Protein AF-A0A1I1L516-F1 (afdb_monomer)

Foldseek 3Di:
DQPVVLVVLVVLLVVLVVQLVVLVVQLVVLVVQLVVLVVVLVVLVVVLVVLVVVVVPPPDDDPVSVVVNVVVVVVSVVVNVVSVVSNVVSVVSNVVSVVSNVVSVVSNVVSVVVSVVSVVVVVVVVVD

Nearest PDB structures (foldseek):
  2ysu-assembly1_B  TM=8.138E-01  e=2.606E-02  Escherichia coli
  1ujw-assembly1_B  TM=8.265E-01  e=7.674E-02  Escherichia coli
  7nsu-assembly1_D  TM=7.667E-01  e=6.037E-02  Escherichia coli
  2b5u-assembly2_C  TM=4.016E-01  e=9.188E-02  Escherichia coli
  7a0g-assembly1_JJJ  TM=4.988E-01  e=2.209E+00  Serratia marcescens

Secondary structure (DSSP, 8-state):
--HHHHHHHHHHHHHHHHHHHHHHHHHHHHHHHHHHHHHHHHHHHHHHHHHHHHHHT-SS--HHHHHHHHHHHHHHHHHHHHHHHHHHHHHHHHHHHHHHHHHHHHHHHHHHHHHHHHHHHHHHHHH-

pLDDT: mean 92.46, std 7.63, range [53.97, 98.31]

Structure (mmCIF, N/CA/C/O backbone):
data_AF-A0A1I1L516-F1
#
_entry.id   AF-A0A1I1L516-F1
#
loop_
_atom_site.group_PDB
_atom_site.id
_atom_site.type_symbol
_atom_site.label_atom_id
_atom_site.label_alt_id
_atom_site.label_comp_id
_atom_site.label_asym_id
_atom_site.label_entity_id
_atom_site.label_seq_id
_atom_site.pdbx_PDB_ins_code
_atom_site.Cartn_x
_atom_site.Cartn_y
_atom_site.Cartn_z
_atom_site.occupancy
_atom_site.B_iso_or_equiv
_atom_site.auth_seq_id
_atom_site.auth_comp_id
_atom_site.auth_asym_id
_atom_site.auth_atom_id
_atom_site.pdbx_PDB_model_num
ATOM 1 N N . MET A 1 1 ? -30.889 -2.783 35.006 1.00 53.97 1 MET A N 1
ATOM 2 C CA . MET A 1 1 ? -30.033 -1.998 34.071 1.00 53.97 1 MET A CA 1
ATOM 3 C C . MET A 1 1 ? -28.869 -2.802 33.441 1.00 53.97 1 MET A C 1
ATOM 5 O O . MET A 1 1 ? -27.937 -2.212 32.909 1.00 53.97 1 MET A O 1
ATOM 9 N N . THR A 1 2 ? -28.874 -4.139 33.449 1.00 64.81 2 THR A N 1
ATOM 10 C CA . THR A 1 2 ? -27.674 -4.968 33.167 1.00 64.81 2 THR A CA 1
ATOM 11 C C . THR A 1 2 ? -27.616 -5.595 31.767 1.00 64.81 2 THR A C 1
ATOM 13 O O . THR A 1 2 ? -26.522 -5.912 31.285 1.00 64.81 2 THR A O 1
ATOM 16 N N . GLU A 1 3 ? -28.762 -5.751 31.104 1.00 73.38 3 GLU A N 1
ATOM 17 C CA . GLU A 1 3 ? -28.872 -6.448 29.817 1.00 73.38 3 GLU A CA 1
ATOM 18 C C . GLU A 1 3 ? -28.635 -5.522 28.619 1.00 73.38 3 GLU A C 1
ATOM 20 O O . GLU A 1 3 ? -27.751 -5.804 27.809 1.00 73.38 3 GLU A O 1
ATOM 25 N N . ASN A 1 4 ? -29.280 -4.347 28.598 1.00 84.62 4 ASN A N 1
ATOM 26 C CA . ASN A 1 4 ? -29.050 -3.316 27.573 1.00 84.62 4 ASN A CA 1
ATOM 27 C C . ASN A 1 4 ? -27.567 -2.949 27.460 1.00 84.62 4 ASN A C 1
ATOM 29 O O . ASN A 1 4 ? -26.998 -2.982 26.379 1.00 84.62 4 ASN A O 1
ATOM 33 N N . ARG A 1 5 ? -26.886 -2.755 28.595 1.00 86.19 5 ARG A N 1
ATOM 34 C CA . ARG A 1 5 ? -25.458 -2.415 28.607 1.00 86.19 5 ARG A CA 1
ATOM 35 C C . ARG A 1 5 ? -24.566 -3.508 28.007 1.00 86.19 5 ARG A C 1
ATOM 37 O O . ARG A 1 5 ? -23.554 -3.203 27.387 1.00 86.19 5 ARG A O 1
ATOM 44 N N . LYS A 1 6 ? -24.913 -4.788 28.201 1.00 86.00 6 LYS A N 1
ATOM 45 C CA . LYS A 1 6 ? -24.176 -5.907 27.586 1.00 86.00 6 LYS A CA 1
ATOM 46 C C . LYS A 1 6 ? -24.360 -5.880 26.069 1.00 86.00 6 LYS A C 1
ATOM 48 O O . LYS A 1 6 ? -23.378 -5.989 25.342 1.00 86.00 6 LYS A O 1
ATOM 53 N N . GLN A 1 7 ? 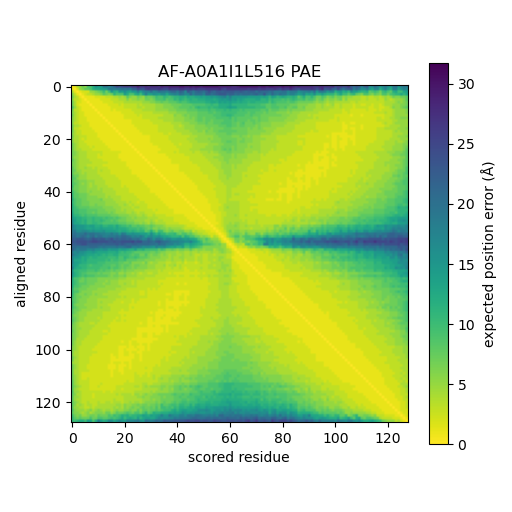-25.601 -5.706 25.615 1.00 89.62 7 GLN A N 1
ATOM 54 C CA . GLN A 1 7 ? -25.926 -5.600 24.194 1.00 89.62 7 GLN A CA 1
ATOM 55 C C . GLN A 1 7 ? -25.236 -4.393 23.545 1.00 89.62 7 GLN A C 1
ATOM 57 O O . GLN A 1 7 ? -24.703 -4.522 22.446 1.00 89.62 7 GLN A O 1
ATOM 62 N N . ASP A 1 8 ? -25.160 -3.256 24.238 1.00 92.50 8 ASP A N 1
ATOM 63 C CA . ASP A 1 8 ? -24.474 -2.056 23.752 1.00 92.50 8 ASP A CA 1
ATOM 64 C C . ASP A 1 8 ? -22.971 -2.291 23.542 1.00 92.50 8 ASP A C 1
ATOM 66 O O . ASP A 1 8 ? -22.421 -1.874 22.522 1.00 92.50 8 ASP A O 1
ATOM 70 N N . PHE A 1 9 ? -22.300 -3.011 24.449 1.00 91.31 9 PHE A N 1
ATOM 71 C CA . PHE A 1 9 ? -20.887 -3.365 24.268 1.00 91.31 9 PHE A CA 1
ATOM 72 C C . PHE A 1 9 ? -20.660 -4.353 23.121 1.00 91.31 9 PHE A C 1
ATOM 74 O O . PHE A 1 9 ? -19.699 -4.185 22.371 1.00 91.31 9 PHE A O 1
ATOM 81 N N . GLU A 1 10 ? -21.533 -5.349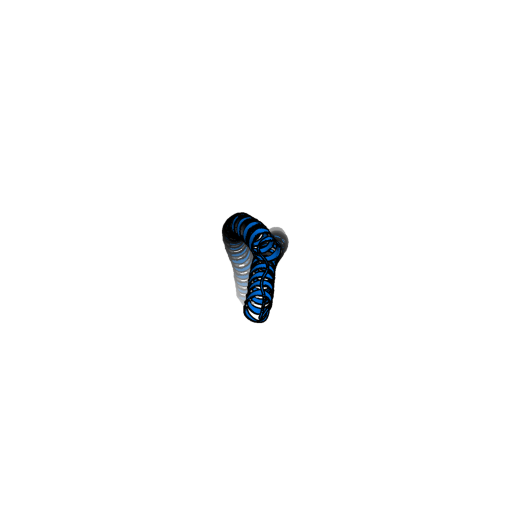 22.946 1.00 91.50 10 GLU A N 1
ATOM 82 C CA . GLU A 1 10 ? -21.447 -6.263 21.796 1.00 91.50 10 GLU A CA 1
ATOM 83 C C . GLU A 1 10 ? -21.660 -5.513 20.473 1.00 91.50 10 GLU A C 1
ATOM 85 O O . GLU A 1 10 ? -20.901 -5.704 19.523 1.00 91.50 10 GLU A O 1
ATOM 90 N N . ARG A 1 11 ? -22.627 -4.586 20.423 1.00 93.75 11 ARG A N 1
ATOM 91 C CA . ARG A 1 11 ? -22.851 -3.713 19.258 1.00 93.75 11 ARG A CA 1
ATOM 92 C C . ARG A 1 11 ? -21.638 -2.827 18.978 1.00 93.75 11 ARG A C 1
ATOM 94 O O . ARG A 1 11 ? -21.190 -2.752 17.836 1.00 93.75 11 ARG A O 1
ATOM 101 N N . LEU A 1 12 ? -21.071 -2.194 20.006 1.00 94.62 12 LEU A N 1
ATOM 102 C CA . LEU A 1 12 ? -19.876 -1.357 19.873 1.00 94.62 12 LEU A CA 1
ATOM 103 C C . LEU A 1 12 ? -18.675 -2.164 19.360 1.00 94.62 12 LEU A C 1
ATOM 105 O O . LEU A 1 12 ? -17.946 -1.707 18.474 1.00 94.62 12 LEU A O 1
ATOM 109 N N . LYS A 1 13 ? -18.481 -3.380 19.877 1.00 93.25 13 LYS A N 1
ATOM 110 C CA . LYS A 1 13 ? -17.454 -4.301 19.389 1.00 93.25 13 LYS A CA 1
ATOM 111 C C . LYS A 1 13 ? -17.688 -4.641 17.917 1.00 93.25 13 LYS A C 1
ATOM 113 O O . LYS A 1 13 ? -16.785 -4.434 17.115 1.00 93.25 13 LYS A O 1
ATOM 118 N N . ALA A 1 14 ? -18.892 -5.069 17.543 1.00 95.25 14 ALA A N 1
ATOM 119 C CA . ALA A 1 14 ? -19.210 -5.423 16.160 1.00 95.25 14 ALA A CA 1
ATOM 120 C C . ALA A 1 14 ? -18.935 -4.259 15.190 1.00 95.25 14 ALA A C 1
ATOM 122 O O . ALA A 1 14 ? -18.235 -4.432 14.192 1.00 95.25 14 ALA A O 1
ATOM 123 N N . VAL A 1 15 ? -19.395 -3.047 15.517 1.00 97.12 15 VAL A N 1
ATOM 124 C CA . VAL A 1 15 ? -19.170 -1.851 14.685 1.00 97.12 15 VAL A CA 1
ATOM 125 C C . VAL A 1 15 ? -17.679 -1.526 14.556 1.00 97.12 15 VAL A C 1
ATOM 127 O O . VAL A 1 15 ? -17.205 -1.211 13.463 1.00 97.12 15 VAL A O 1
ATOM 130 N N . THR A 1 16 ? -16.912 -1.612 15.647 1.00 96.75 16 THR A N 1
ATOM 131 C CA . THR A 1 16 ? -15.469 -1.321 15.607 1.00 96.75 16 THR A CA 1
ATOM 132 C C . THR A 1 16 ? -14.659 -2.399 14.884 1.00 96.75 16 THR A C 1
ATOM 134 O O . THR A 1 16 ? -13.668 -2.069 14.232 1.00 96.75 16 THR A O 1
ATOM 137 N N . GLU A 1 17 ? -15.086 -3.663 14.920 1.00 96.56 17 GLU A N 1
ATOM 138 C CA . GLU A 1 17 ? -14.475 -4.746 14.143 1.00 96.56 17 GLU 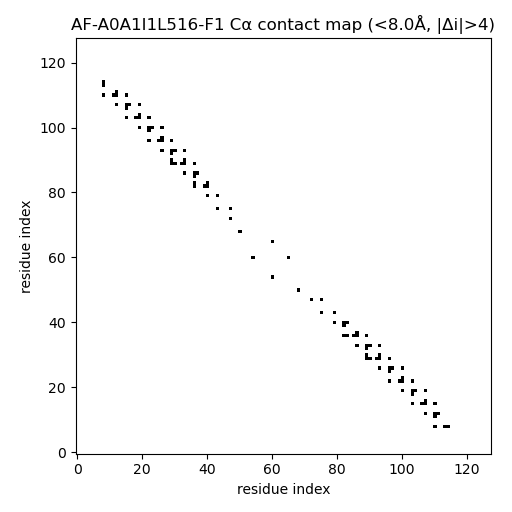A CA 1
ATOM 139 C C . GLU A 1 17 ? -14.739 -4.603 12.646 1.00 96.56 17 GLU A C 1
ATOM 141 O O . GLU A 1 17 ? -13.797 -4.706 11.858 1.00 96.56 17 GLU A O 1
ATOM 146 N N . VAL A 1 18 ? -15.973 -4.275 12.254 1.00 97.44 18 VAL A N 1
ATOM 147 C CA . VAL A 1 18 ? -16.317 -3.981 10.854 1.00 97.44 18 VAL A CA 1
ATOM 148 C C . VAL A 1 18 ? -15.525 -2.775 10.346 1.00 97.44 18 VAL A C 1
ATOM 150 O O . VAL A 1 18 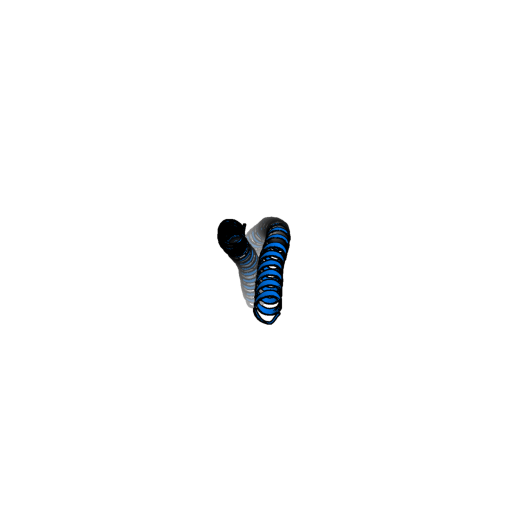? -14.920 -2.837 9.275 1.00 97.44 18 VAL A O 1
ATOM 153 N N . ALA A 1 19 ? -15.450 -1.696 11.132 1.00 96.81 19 ALA A N 1
ATOM 154 C CA . ALA A 1 19 ? -14.670 -0.514 10.769 1.00 96.81 19 ALA A CA 1
ATOM 155 C C . ALA A 1 19 ? -13.174 -0.833 10.602 1.00 96.81 19 ALA A C 1
ATOM 157 O O . ALA A 1 19 ? -12.534 -0.351 9.665 1.00 96.81 19 ALA A O 1
ATOM 158 N N . TRP A 1 20 ? -12.610 -1.664 11.484 1.00 97.44 20 TRP A N 1
ATOM 159 C CA . TRP A 1 20 ? -11.226 -2.123 11.372 1.00 97.44 20 TRP A CA 1
ATOM 160 C C . TRP A 1 20 ? -10.999 -2.997 10.134 1.00 97.44 20 TRP A C 1
ATOM 162 O O . TRP A 1 20 ? -9.999 -2.813 9.436 1.00 97.44 20 TRP A O 1
ATOM 172 N N . ALA A 1 21 ? -11.919 -3.914 9.828 1.00 97.50 21 ALA A N 1
ATOM 173 C CA . ALA A 1 21 ? -11.840 -4.762 8.643 1.00 97.50 21 ALA A CA 1
ATOM 174 C C . ALA A 1 21 ? -11.867 -3.928 7.352 1.00 97.50 21 ALA A C 1
ATOM 176 O O . ALA A 1 21 ? -10.997 -4.096 6.495 1.00 97.50 21 ALA A O 1
ATOM 177 N N . ALA A 1 22 ? -12.791 -2.967 7.257 1.00 97.12 22 ALA A N 1
ATOM 178 C CA . ALA A 1 22 ? -12.886 -2.053 6.122 1.00 97.12 22 ALA A CA 1
ATOM 179 C C . ALA A 1 22 ? -11.606 -1.215 5.950 1.00 97.12 22 ALA A C 1
ATOM 181 O O . ALA A 1 22 ? -11.045 -1.149 4.854 1.00 97.12 22 ALA A O 1
ATOM 182 N N . ALA A 1 23 ? -11.084 -0.636 7.038 1.00 96.50 23 ALA A N 1
ATOM 183 C CA . ALA A 1 23 ? -9.838 0.131 6.995 1.00 96.50 23 ALA A CA 1
ATOM 184 C C . ALA A 1 23 ? -8.626 -0.743 6.620 1.00 96.50 23 ALA A C 1
ATOM 186 O O . ALA A 1 23 ? -7.755 -0.320 5.861 1.00 96.50 23 ALA A O 1
ATOM 187 N N . SER A 1 24 ? -8.587 -1.991 7.093 1.00 96.88 24 SER A N 1
ATOM 188 C CA . SER A 1 24 ? -7.540 -2.957 6.739 1.00 96.88 24 SER A CA 1
ATOM 189 C C . SER A 1 24 ? -7.580 -3.328 5.257 1.00 96.88 24 SER A C 1
ATOM 191 O O . SER A 1 24 ? -6.531 -3.470 4.627 1.00 96.88 24 SER A O 1
ATOM 193 N N . GLN A 1 25 ? -8.772 -3.473 4.675 1.00 97.75 25 GLN A N 1
ATOM 194 C CA . GLN A 1 25 ? -8.929 -3.729 3.244 1.00 97.75 25 GLN A CA 1
ATOM 195 C C . GLN A 1 25 ? -8.453 -2.534 2.406 1.00 97.75 25 GLN A C 1
ATOM 197 O O . GLN A 1 25 ? -7.703 -2.730 1.447 1.00 97.75 25 GLN A O 1
ATOM 202 N N . GLY A 1 26 ? -8.825 -1.308 2.795 1.00 95.69 26 GLY A N 1
ATOM 203 C CA . GLY A 1 26 ? -8.337 -0.075 2.166 1.00 95.69 26 GLY A CA 1
ATOM 204 C C . GLY A 1 26 ? -6.810 0.015 2.186 1.00 95.69 26 GLY A C 1
ATOM 205 O O . GLY A 1 26 ? -6.181 0.206 1.143 1.00 95.69 26 GLY A O 1
ATOM 206 N N . LEU A 1 27 ? -6.210 -0.253 3.349 1.00 97.19 27 LEU A N 1
ATOM 207 C CA . LEU A 1 27 ? -4.761 -0.291 3.531 1.00 97.19 27 LEU A CA 1
ATOM 208 C C . LEU A 1 27 ? -4.078 -1.320 2.617 1.00 97.19 27 LEU A C 1
ATOM 210 O O . LEU A 1 27 ? -3.104 -0.990 1.941 1.00 97.19 27 LEU A O 1
ATOM 214 N N . ARG A 1 28 ? -4.594 -2.556 2.552 1.00 98.00 28 ARG A N 1
ATOM 215 C CA . ARG A 1 28 ? -4.041 -3.608 1.676 1.00 98.00 28 ARG A CA 1
ATOM 216 C C . ARG A 1 28 ? -4.099 -3.211 0.206 1.00 98.00 28 ARG A C 1
ATOM 218 O O . ARG A 1 28 ? -3.122 -3.420 -0.510 1.00 98.00 28 ARG A O 1
ATOM 225 N N . ARG A 1 29 ? -5.215 -2.622 -0.235 1.00 97.81 29 ARG A N 1
ATOM 226 C CA . ARG A 1 29 ? -5.385 -2.159 -1.617 1.00 97.81 29 ARG A CA 1
ATOM 227 C C . ARG A 1 29 ? -4.354 -1.088 -1.970 1.00 97.81 29 ARG A C 1
ATOM 229 O O . ARG A 1 29 ? -3.689 -1.219 -2.992 1.00 97.81 29 ARG A O 1
ATOM 236 N N . GLN A 1 30 ? -4.179 -0.071 -1.126 1.00 97.31 30 GLN A N 1
ATOM 237 C CA . GLN A 1 30 ? -3.189 0.980 -1.391 1.00 97.31 30 GLN A CA 1
ATOM 238 C C . GLN A 1 30 ? -1.752 0.454 -1.340 1.00 97.31 30 GLN A C 1
ATOM 240 O O . GLN A 1 30 ? -0.931 0.827 -2.171 1.00 97.31 30 GLN A O 1
ATOM 245 N N . ALA A 1 31 ? -1.455 -0.479 -0.432 1.00 97.94 31 ALA A N 1
ATOM 246 C CA . ALA A 1 31 ? -0.141 -1.114 -0.371 1.00 97.94 31 ALA A CA 1
ATOM 247 C C . ALA A 1 31 ? 0.161 -1.964 -1.618 1.00 97.94 31 ALA A C 1
ATOM 249 O O . ALA A 1 31 ? 1.320 -2.095 -2.002 1.00 97.94 31 ALA A O 1
ATOM 250 N N . ALA A 1 32 ? -0.857 -2.563 -2.242 1.00 97.94 32 ALA A N 1
ATOM 251 C CA . ALA A 1 32 ? -0.701 -3.276 -3.507 1.00 97.94 32 ALA A CA 1
ATOM 252 C C . ALA A 1 32 ? -0.442 -2.311 -4.676 1.00 97.94 32 ALA A C 1
ATOM 254 O O . ALA A 1 32 ? 0.404 -2.598 -5.517 1.00 97.94 32 ALA A O 1
ATOM 255 N N . LEU A 1 33 ? -1.119 -1.157 -4.705 1.00 96.25 33 LEU A N 1
ATOM 256 C CA . LEU A 1 33 ? -0.896 -0.123 -5.723 1.00 96.25 33 LEU A CA 1
ATOM 257 C C . LEU A 1 33 ? 0.513 0.479 -5.637 1.00 96.25 33 LEU A C 1
ATOM 259 O O . LEU A 1 33 ? 1.169 0.631 -6.664 1.00 96.25 33 LEU A O 1
ATOM 263 N N . GLU A 1 34 ? 0.998 0.767 -4.426 1.00 98.19 34 GLU A N 1
ATOM 264 C CA . GLU A 1 34 ? 2.370 1.249 -4.204 1.00 98.19 34 GLU A CA 1
ATOM 265 C C . GLU A 1 34 ? 3.404 0.233 -4.707 1.00 98.19 34 GLU A C 1
ATOM 267 O O . GLU A 1 34 ? 4.281 0.585 -5.500 1.00 98.19 34 GLU A O 1
ATOM 272 N N . ARG A 1 35 ? 3.228 -1.048 -4.356 1.00 98.19 35 ARG A N 1
ATOM 273 C CA . ARG A 1 35 ? 4.085 -2.138 -4.840 1.00 98.19 35 ARG A CA 1
ATOM 274 C C . ARG A 1 35 ? 4.054 -2.285 -6.357 1.00 98.19 35 ARG A C 1
ATOM 276 O O . ARG A 1 35 ? 5.104 -2.473 -6.959 1.00 98.19 35 ARG A O 1
ATOM 283 N N . ALA A 1 36 ? 2.880 -2.178 -6.977 1.00 97.44 36 ALA A N 1
ATOM 284 C CA . ALA A 1 36 ? 2.744 -2.274 -8.427 1.00 97.44 36 ALA A CA 1
ATOM 285 C C . ALA A 1 36 ? 3.463 -1.125 -9.155 1.00 97.44 36 ALA A C 1
ATOM 287 O O . ALA A 1 36 ? 4.143 -1.367 -10.149 1.00 97.44 36 ALA A O 1
ATOM 288 N N . ALA A 1 37 ? 3.356 0.112 -8.659 1.00 96.31 37 ALA A N 1
ATOM 289 C CA . ALA A 1 37 ? 4.081 1.252 -9.225 1.00 96.31 37 ALA A CA 1
ATOM 290 C C . ALA A 1 37 ? 5.604 1.102 -9.055 1.00 96.31 37 ALA A C 1
ATOM 292 O O . ALA A 1 37 ? 6.361 1.349 -9.993 1.00 96.31 37 ALA A O 1
ATOM 293 N N . SER A 1 38 ? 6.046 0.634 -7.884 1.00 97.88 38 SER A N 1
ATOM 294 C CA . SER A 1 38 ? 7.458 0.345 -7.611 1.00 97.88 38 SER A CA 1
ATOM 295 C C . SER A 1 38 ? 8.016 -0.745 -8.536 1.00 97.88 38 SER A C 1
ATOM 297 O O . SER A 1 38 ? 9.086 -0.571 -9.115 1.00 97.88 38 SER A O 1
ATOM 299 N N . ALA A 1 39 ? 7.263 -1.828 -8.756 1.00 98.31 39 ALA A N 1
ATOM 300 C CA . ALA A 1 39 ? 7.648 -2.901 -9.672 1.00 98.31 39 ALA A CA 1
ATOM 301 C C . ALA A 1 39 ? 7.816 -2.393 -11.113 1.00 98.31 39 ALA A C 1
ATOM 303 O O . ALA A 1 39 ? 8.849 -2.635 -11.726 1.00 98.31 39 ALA A O 1
ATOM 304 N N . LYS A 1 40 ? 6.875 -1.582 -11.618 1.00 97.81 40 LYS A N 1
ATOM 305 C CA . LYS A 1 40 ? 6.993 -0.973 -12.956 1.00 97.81 40 LYS A CA 1
ATOM 306 C C . LYS A 1 40 ? 8.253 -0.117 -13.112 1.00 97.81 40 LYS A C 1
ATOM 308 O O . LYS A 1 40 ? 8.887 -0.151 -14.162 1.00 97.81 40 LYS A O 1
ATOM 313 N N . LEU A 1 41 ? 8.630 0.645 -12.080 1.00 97.81 41 LEU A N 1
ATOM 314 C CA . LEU A 1 41 ? 9.877 1.420 -12.089 1.00 97.81 41 LEU A CA 1
ATOM 315 C C . LEU A 1 41 ? 11.113 0.515 -12.139 1.00 97.81 41 LEU A C 1
ATOM 317 O O . LEU A 1 41 ? 12.069 0.827 -12.848 1.00 97.81 41 LEU A O 1
ATOM 321 N N . GLN A 1 42 ? 11.098 -0.600 -11.406 1.00 97.88 42 GLN A N 1
ATOM 322 C CA . GLN A 1 42 ? 12.180 -1.585 -11.439 1.00 97.88 42 GLN A CA 1
ATOM 323 C C . GLN A 1 42 ? 12.287 -2.250 -12.814 1.00 97.88 42 GLN A C 1
ATOM 325 O O . GLN A 1 42 ? 13.390 -2.340 -13.351 1.00 97.88 42 GLN A O 1
ATOM 330 N N . ASP A 1 43 ? 11.163 -2.643 -13.411 1.00 97.81 43 ASP A N 1
ATOM 331 C CA . ASP A 1 43 ? 11.118 -3.235 -14.750 1.00 97.81 43 ASP A CA 1
ATOM 332 C C . ASP A 1 43 ? 11.649 -2.257 -15.805 1.00 97.81 43 ASP A C 1
ATOM 334 O O . ASP A 1 43 ? 12.479 -2.628 -16.636 1.00 97.81 43 ASP A O 1
ATOM 338 N N . LEU A 1 44 ? 11.252 -0.981 -15.729 1.00 97.06 44 LEU A N 1
ATOM 339 C CA . LEU A 1 44 ? 11.757 0.072 -16.611 1.00 97.06 44 LEU A CA 1
ATOM 340 C C . LEU A 1 44 ? 13.271 0.278 -16.447 1.00 97.06 44 LEU A C 1
ATOM 342 O O . LEU A 1 44 ? 13.992 0.409 -17.438 1.00 97.06 44 LEU A O 1
ATOM 346 N N . ALA A 1 45 ? 13.777 0.267 -15.210 1.00 96.00 45 ALA A N 1
ATOM 347 C CA . ALA A 1 45 ? 15.208 0.373 -14.936 1.00 96.00 45 ALA A CA 1
ATOM 348 C C . ALA A 1 45 ? 15.992 -0.835 -15.481 1.00 96.00 45 ALA A C 1
ATOM 350 O O . ALA A 1 45 ? 17.070 -0.665 -16.055 1.00 96.00 45 ALA A O 1
ATOM 351 N N . GLN A 1 46 ? 15.444 -2.048 -15.356 1.00 96.31 46 GLN A N 1
ATOM 352 C CA . GLN A 1 46 ? 16.039 -3.253 -15.933 1.00 96.31 46 GLN A CA 1
ATOM 353 C C . GLN A 1 46 ? 16.032 -3.218 -17.462 1.00 96.31 46 GLN A C 1
ATOM 355 O O . GLN A 1 46 ? 17.052 -3.533 -18.073 1.00 96.31 46 GLN A O 1
ATOM 360 N N . ALA A 1 47 ? 14.923 -2.808 -18.082 1.00 92.88 47 ALA A N 1
ATOM 361 C CA . ALA A 1 47 ? 14.832 -2.644 -19.529 1.00 92.88 47 ALA A CA 1
ATOM 362 C C . ALA A 1 47 ? 15.875 -1.635 -20.030 1.00 92.88 47 ALA A C 1
ATOM 364 O O . ALA A 1 47 ? 16.601 -1.924 -20.975 1.00 92.88 47 ALA A O 1
ATOM 365 N N . ARG A 1 48 ? 16.036 -0.504 -19.328 1.00 93.12 48 ARG A N 1
ATOM 366 C CA . ARG A 1 48 ? 17.064 0.504 -19.634 1.00 93.12 48 ARG A CA 1
ATOM 367 C C . ARG A 1 48 ? 18.466 -0.054 -19.576 1.00 93.12 48 ARG A C 1
ATOM 369 O O . ARG A 1 48 ? 19.246 0.191 -20.492 1.00 93.12 48 ARG A O 1
ATOM 376 N N . ARG A 1 49 ? 18.775 -0.807 -18.526 1.00 92.56 49 ARG A N 1
ATOM 377 C CA . ARG A 1 49 ? 20.074 -1.454 -18.392 1.00 92.56 49 ARG A CA 1
ATOM 378 C C . ARG A 1 49 ? 20.332 -2.427 -19.545 1.00 92.56 49 ARG A C 1
ATOM 380 O O . ARG A 1 49 ? 21.359 -2.307 -20.192 1.00 92.56 49 ARG A O 1
ATOM 387 N N . ARG A 1 50 ? 19.381 -3.314 -19.859 1.00 89.75 50 ARG A N 1
ATOM 388 C CA . ARG A 1 50 ? 19.521 -4.282 -20.964 1.00 89.75 50 ARG A CA 1
ATOM 389 C C . ARG A 1 50 ? 19.724 -3.597 -22.316 1.00 89.75 50 ARG A C 1
ATOM 391 O O . ARG A 1 50 ? 20.569 -4.034 -23.088 1.00 89.75 50 ARG A O 1
ATOM 398 N N . SER A 1 51 ? 18.982 -2.523 -22.588 1.00 86.69 51 SER A N 1
ATOM 399 C CA . SER A 1 51 ? 19.136 -1.750 -23.824 1.00 86.69 51 SER A CA 1
ATOM 400 C C . SER A 1 51 ? 20.511 -1.083 -23.919 1.00 86.69 51 SER A C 1
ATOM 402 O O . SER A 1 51 ? 21.113 -1.091 -24.987 1.00 86.69 51 SER A O 1
ATOM 404 N N . LEU A 1 52 ? 21.030 -0.533 -22.815 1.00 87.00 52 LEU A N 1
ATOM 405 C CA . LEU A 1 52 ? 22.378 0.050 -22.775 1.00 87.00 52 LEU A CA 1
ATOM 406 C C . LEU A 1 52 ? 23.467 -1.003 -22.946 1.00 87.00 52 LEU A C 1
ATOM 408 O O . LEU A 1 52 ? 24.363 -0.810 -23.760 1.00 87.00 52 LEU A O 1
ATOM 412 N N . ASP A 1 53 ? 23.366 -2.116 -22.222 1.00 88.12 53 ASP A N 1
ATOM 413 C CA . ASP A 1 53 ? 24.328 -3.215 -22.304 1.00 88.12 53 ASP A CA 1
ATOM 414 C C . ASP A 1 53 ? 24.383 -3.773 -23.742 1.00 8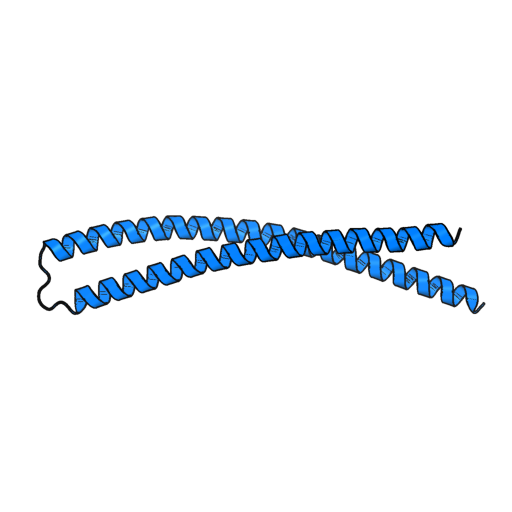8.12 53 ASP A C 1
ATOM 416 O O . ASP A 1 53 ? 25.463 -4.034 -24.267 1.00 88.12 53 ASP A O 1
ATOM 420 N N . GLY A 1 54 ? 23.230 -3.870 -24.418 1.00 84.25 54 GLY A N 1
ATOM 421 C CA . GLY A 1 54 ? 23.148 -4.275 -25.824 1.00 84.25 54 GLY A CA 1
ATOM 422 C C . GLY A 1 54 ? 23.777 -3.278 -26.803 1.00 84.25 54 GLY A C 1
ATOM 423 O O . GLY A 1 54 ? 24.383 -3.699 -27.784 1.00 84.25 54 GLY A O 1
ATOM 424 N N . LEU A 1 55 ? 23.677 -1.971 -26.537 1.00 82.94 55 LEU A N 1
ATOM 425 C CA . LEU A 1 55 ? 24.323 -0.938 -27.357 1.00 82.94 55 LEU A CA 1
ATOM 426 C C . LEU A 1 55 ? 25.841 -0.919 -27.170 1.00 82.94 55 LEU A C 1
ATOM 428 O O . LEU A 1 55 ? 26.565 -0.739 -28.140 1.00 82.94 55 LEU A O 1
ATOM 432 N N . VAL A 1 56 ? 26.322 -1.122 -25.940 1.00 82.31 56 VAL A N 1
ATOM 433 C CA . VAL A 1 56 ? 27.760 -1.179 -25.630 1.00 82.31 56 VAL A CA 1
ATOM 434 C C . VAL A 1 56 ? 28.413 -2.421 -26.240 1.00 82.31 56 VAL A C 1
ATOM 436 O O . VAL A 1 56 ? 29.556 -2.354 -26.678 1.00 82.31 56 VAL A O 1
ATOM 439 N N . ALA A 1 57 ? 27.697 -3.546 -26.293 1.00 82.12 57 ALA A N 1
ATOM 440 C CA . ALA A 1 57 ? 28.188 -4.783 -26.900 1.00 82.12 57 ALA A CA 1
ATOM 441 C C . ALA A 1 57 ? 28.170 -4.772 -28.443 1.00 82.12 57 ALA A C 1
ATOM 443 O O . ALA A 1 57 ? 28.732 -5.675 -29.064 1.00 82.12 57 ALA A O 1
ATOM 444 N N . ALA A 1 58 ? 27.518 -3.788 -29.072 1.00 79.06 58 ALA A N 1
ATOM 445 C CA . ALA A 1 58 ? 27.469 -3.661 -30.523 1.00 79.06 58 ALA A CA 1
ATOM 446 C C . ALA A 1 58 ? 28.745 -2.974 -31.040 1.00 79.06 58 ALA A C 1
ATOM 448 O O . ALA A 1 58 ? 28.851 -1.749 -31.040 1.00 79.06 58 ALA A O 1
ATOM 449 N N . ASP A 1 59 ? 29.691 -3.784 -31.517 1.00 70.19 59 ASP A N 1
ATOM 450 C CA . ASP A 1 59 ? 31.018 -3.367 -32.012 1.00 70.19 59 ASP A CA 1
ATOM 451 C C . ASP A 1 59 ? 30.953 -2.400 -33.221 1.00 70.19 59 ASP A C 1
ATOM 453 O O . ASP A 1 59 ? 31.915 -1.707 -33.545 1.00 70.19 59 ASP A O 1
ATOM 457 N N . GLN A 1 60 ? 29.791 -2.311 -33.884 1.00 70.94 60 GLN A N 1
ATOM 458 C CA . GLN A 1 60 ? 29.474 -1.313 -34.909 1.00 70.94 60 GLN A CA 1
ATOM 459 C C . GLN A 1 60 ? 28.033 -0.826 -34.726 1.00 70.94 60 GLN A C 1
ATOM 461 O O . GLN A 1 60 ? 27.081 -1.467 -35.166 1.00 70.94 60 GLN A O 1
ATOM 466 N N . SER A 1 61 ? 27.862 0.311 -34.056 1.00 74.75 61 SER A N 1
ATOM 467 C CA . SER A 1 61 ? 26.566 0.984 -33.943 1.00 74.75 61 SER A CA 1
ATOM 468 C C . SER A 1 61 ? 26.391 1.954 -35.112 1.00 74.75 61 SER A C 1
ATOM 470 O O . SER A 1 61 ? 27.146 2.916 -35.248 1.00 74.75 61 SER A O 1
ATOM 472 N N . ASP A 1 62 ? 25.394 1.712 -35.967 1.00 82.94 62 ASP A N 1
ATOM 473 C CA . ASP A 1 62 ? 25.049 2.654 -37.031 1.00 82.94 62 ASP A CA 1
ATOM 474 C C . ASP A 1 62 ? 24.273 3.871 -36.480 1.00 82.94 62 ASP A C 1
ATOM 476 O O . ASP A 1 62 ? 23.762 3.888 -35.352 1.00 82.94 62 ASP A O 1
ATOM 480 N N . THR A 1 63 ? 24.175 4.934 -37.282 1.00 84.62 63 THR A N 1
ATOM 481 C CA . THR A 1 63 ? 23.473 6.166 -36.888 1.00 84.62 63 THR A CA 1
ATOM 482 C C . THR A 1 63 ? 21.982 5.931 -36.601 1.00 84.62 63 THR A C 1
ATOM 484 O O . THR A 1 63 ? 21.399 6.631 -35.768 1.00 84.62 63 THR A O 1
ATOM 487 N N . ALA A 1 64 ? 21.358 4.940 -37.245 1.00 85.62 64 ALA A N 1
ATOM 488 C CA . ALA A 1 64 ? 19.949 4.616 -37.044 1.00 85.62 64 ALA A CA 1
ATOM 489 C C . ALA A 1 64 ? 19.708 3.979 -35.665 1.00 85.62 64 ALA A C 1
ATOM 491 O O . ALA A 1 64 ? 18.774 4.376 -34.963 1.00 85.62 64 ALA A O 1
ATOM 492 N N . MET A 1 65 ? 20.584 3.074 -35.223 1.00 84.19 65 MET A N 1
ATOM 493 C CA . MET A 1 65 ? 20.560 2.470 -33.891 1.00 84.19 65 MET A CA 1
ATOM 494 C C . MET A 1 65 ? 20.748 3.521 -32.796 1.00 84.19 65 MET A C 1
ATOM 496 O O . MET A 1 65 ? 20.009 3.516 -31.811 1.00 84.19 65 MET A O 1
ATOM 500 N N . ILE A 1 66 ? 21.679 4.464 -32.981 1.00 84.62 66 ILE A N 1
ATOM 501 C CA . ILE A 1 66 ? 21.913 5.559 -32.024 1.00 84.62 66 ILE A CA 1
ATOM 502 C C . ILE A 1 66 ? 20.679 6.470 -31.916 1.00 84.62 66 ILE A C 1
ATOM 504 O O . ILE A 1 66 ? 20.282 6.865 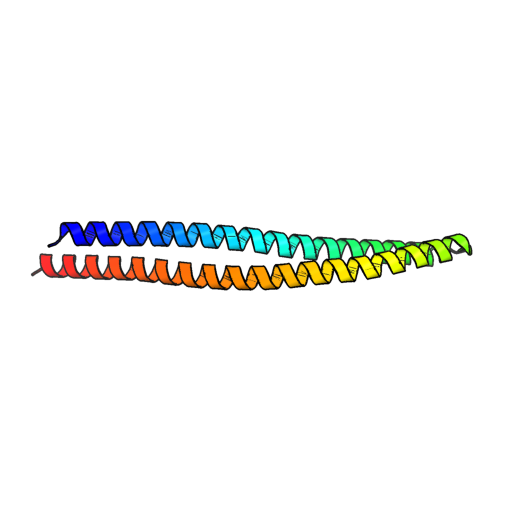-30.813 1.00 84.62 66 ILE A O 1
ATOM 508 N N . SER A 1 67 ? 20.042 6.789 -33.045 1.00 88.44 67 SER A N 1
ATOM 509 C CA . SER A 1 67 ? 18.822 7.603 -33.072 1.00 88.44 67 SER A CA 1
ATOM 510 C C . SER A 1 67 ? 17.648 6.893 -32.383 1.00 88.44 67 SER A C 1
ATOM 512 O O . SER A 1 67 ? 16.991 7.477 -31.516 1.00 88.44 67 SER A O 1
ATOM 514 N N . ALA A 1 68 ? 17.436 5.607 -32.682 1.00 87.62 68 ALA A N 1
ATOM 515 C CA . ALA A 1 68 ? 16.402 4.791 -32.050 1.00 87.62 68 ALA A CA 1
ATOM 516 C C . ALA A 1 68 ? 16.622 4.649 -30.534 1.00 87.62 68 ALA A C 1
ATOM 518 O O . ALA A 1 68 ? 15.684 4.823 -29.752 1.00 87.62 68 ALA A O 1
ATOM 519 N N . ALA A 1 69 ? 17.865 4.408 -30.106 1.00 87.38 69 ALA A N 1
ATOM 520 C CA . ALA A 1 69 ? 18.240 4.344 -28.698 1.00 87.38 69 ALA A CA 1
ATOM 521 C C . ALA A 1 69 ? 17.955 5.663 -27.971 1.00 87.38 69 ALA A C 1
ATOM 523 O O . ALA A 1 69 ? 17.407 5.662 -26.869 1.00 87.38 69 ALA A O 1
ATOM 524 N N . SER A 1 70 ? 18.276 6.791 -28.605 1.00 88.38 70 SER A N 1
ATOM 525 C CA . SER A 1 70 ? 18.019 8.125 -28.059 1.00 88.38 70 SER A CA 1
ATOM 526 C C . SER A 1 70 ? 16.517 8.397 -27.910 1.00 88.38 70 SER A C 1
ATOM 528 O O . SER A 1 70 ? 16.076 8.856 -26.856 1.00 88.38 70 SER A O 1
ATOM 530 N N . GLY A 1 71 ? 15.708 8.044 -28.916 1.00 92.62 71 GLY A N 1
ATOM 531 C CA . GLY A 1 71 ? 14.246 8.133 -28.841 1.00 92.62 71 GLY A CA 1
ATOM 532 C C . GLY A 1 71 ? 13.662 7.272 -27.719 1.00 92.62 71 GLY A C 1
ATOM 533 O O . GLY A 1 71 ? 12.838 7.743 -26.930 1.00 92.62 71 GLY A O 1
ATOM 534 N N . TRP A 1 72 ? 14.143 6.035 -27.596 1.00 92.81 72 TRP A N 1
ATOM 535 C CA . TRP A 1 72 ? 13.751 5.125 -26.524 1.00 92.81 72 TRP A CA 1
ATOM 536 C C . TRP A 1 72 ? 14.145 5.657 -25.135 1.00 92.81 72 TRP A C 1
ATOM 538 O O . TRP A 1 72 ? 13.340 5.591 -24.208 1.00 92.81 72 TRP A O 1
ATOM 548 N N . MET A 1 73 ? 15.332 6.255 -24.986 1.00 92.31 73 MET A N 1
ATOM 549 C CA . MET A 1 73 ? 15.787 6.868 -23.730 1.00 92.31 73 MET A CA 1
ATOM 550 C C . MET A 1 73 ? 14.934 8.061 -23.309 1.00 92.31 73 MET A C 1
ATOM 552 O O . MET A 1 73 ? 14.571 8.170 -22.138 1.00 92.31 73 MET A O 1
ATOM 556 N N . ILE A 1 74 ? 14.576 8.935 -24.254 1.00 94.94 74 ILE A N 1
ATOM 557 C CA . ILE A 1 74 ? 13.681 10.070 -23.992 1.00 94.94 74 ILE A CA 1
ATOM 558 C C . ILE A 1 74 ? 12.311 9.565 -23.532 1.00 94.94 74 ILE A C 1
ATOM 560 O O . ILE A 1 74 ? 11.744 10.089 -22.571 1.00 94.94 74 ILE A O 1
ATOM 564 N N . TRP A 1 75 ? 11.779 8.538 -24.198 1.00 95.88 75 TRP A N 1
ATOM 565 C CA . TRP A 1 75 ? 10.532 7.904 -23.783 1.00 95.88 75 TRP A CA 1
ATOM 566 C C . TRP A 1 75 ? 10.643 7.303 -22.375 1.00 95.88 75 TRP A C 1
ATOM 568 O O . TRP A 1 75 ? 9.787 7.5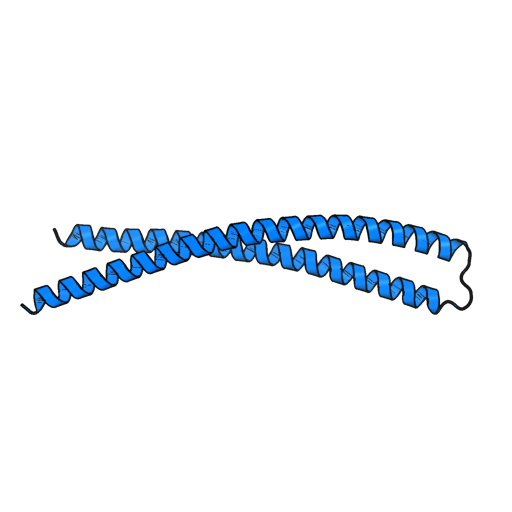73 -21.534 1.00 95.88 75 TRP A O 1
ATOM 578 N N . ALA A 1 76 ? 11.711 6.553 -22.093 1.00 95.75 76 ALA A N 1
ATOM 579 C CA . ALA A 1 76 ? 11.925 5.911 -20.800 1.00 95.75 76 ALA A CA 1
ATOM 580 C C . ALA A 1 76 ? 12.029 6.936 -19.663 1.00 95.75 76 ALA A C 1
ATOM 582 O O . ALA A 1 76 ? 11.523 6.695 -18.571 1.00 95.75 76 ALA A O 1
ATOM 583 N N . GLU A 1 77 ? 12.635 8.097 -19.909 1.00 96.06 77 GLU A N 1
ATOM 584 C CA . GLU A 1 77 ? 12.725 9.165 -18.914 1.00 96.06 77 GLU A CA 1
ATOM 585 C C . GLU A 1 77 ? 11.353 9.778 -18.600 1.00 96.06 77 GLU A C 1
ATOM 587 O O . GLU A 1 77 ? 10.971 9.875 -17.433 1.00 96.06 77 GLU A O 1
ATOM 592 N N . ARG A 1 78 ? 10.555 10.086 -19.629 1.00 97.56 78 ARG A N 1
ATOM 593 C CA . ARG A 1 78 ? 9.173 10.570 -19.452 1.00 97.56 78 ARG A CA 1
ATOM 594 C C . ARG A 1 78 ? 8.306 9.553 -18.715 1.00 97.56 78 ARG A C 1
ATOM 596 O O . ARG A 1 78 ? 7.514 9.907 -17.843 1.00 97.56 78 ARG A O 1
ATOM 603 N N . GLU A 1 79 ? 8.465 8.277 -19.048 1.00 97.69 79 GLU A N 1
ATOM 604 C CA . GLU A 1 79 ? 7.740 7.198 -18.389 1.00 97.69 79 GLU A CA 1
ATOM 605 C C . GLU A 1 79 ? 8.175 7.038 -16.925 1.00 97.69 79 GLU A C 1
ATOM 607 O O . GLU A 1 79 ? 7.333 6.866 -16.042 1.00 97.69 79 GLU A O 1
ATOM 612 N N . ARG A 1 80 ? 9.472 7.186 -16.631 1.00 97.56 80 ARG A N 1
ATOM 613 C CA . ARG A 1 80 ? 10.010 7.202 -15.264 1.00 97.56 80 ARG A CA 1
ATOM 614 C C . ARG A 1 80 ? 9.412 8.343 -14.443 1.00 97.56 80 ARG A C 1
ATOM 616 O O . ARG A 1 80 ? 9.002 8.118 -13.306 1.00 97.56 80 ARG A O 1
ATOM 623 N N . GLU A 1 81 ? 9.339 9.552 -14.994 1.00 98.00 81 GLU A N 1
ATOM 624 C CA . GLU A 1 81 ? 8.701 10.704 -14.341 1.00 98.00 81 GLU A CA 1
ATOM 625 C C . GLU A 1 81 ? 7.223 10.434 -14.039 1.00 98.00 81 GLU A C 1
ATOM 627 O O . GLU A 1 81 ? 6.768 10.623 -12.905 1.00 98.00 81 GLU A O 1
ATOM 632 N N . ARG A 1 82 ? 6.484 9.911 -15.025 1.00 98.00 82 ARG A N 1
ATOM 633 C CA . ARG A 1 82 ? 5.073 9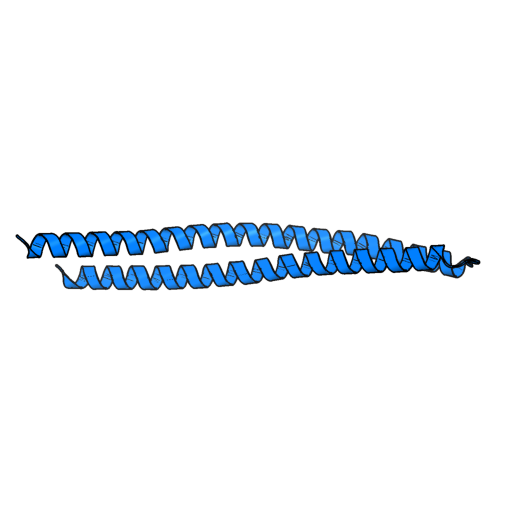.532 -14.883 1.00 98.00 82 ARG A CA 1
ATOM 634 C C . ARG A 1 82 ? 4.876 8.503 -13.766 1.00 98.00 82 ARG A C 1
ATOM 636 O O . ARG A 1 82 ? 4.043 8.709 -12.882 1.00 98.00 82 ARG A O 1
ATOM 643 N N . LEU A 1 83 ? 5.663 7.427 -13.766 1.00 97.25 83 LEU A N 1
ATOM 644 C CA . LEU A 1 83 ? 5.605 6.368 -12.756 1.00 97.25 83 LEU A CA 1
ATOM 645 C C . LEU A 1 83 ? 6.038 6.854 -11.364 1.00 97.25 83 LEU A C 1
ATOM 647 O O . LEU A 1 83 ? 5.449 6.444 -10.366 1.00 97.25 83 LEU A O 1
ATOM 651 N N . ASN A 1 84 ? 7.012 7.762 -11.268 1.00 98.06 84 ASN A N 1
ATOM 652 C CA . ASN A 1 84 ? 7.387 8.388 -9.996 1.00 98.06 84 ASN A CA 1
ATOM 653 C C . ASN A 1 84 ? 6.238 9.217 -9.414 1.00 98.06 84 ASN A C 1
ATOM 655 O O . ASN A 1 84 ? 5.979 9.152 -8.211 1.00 98.06 84 ASN A O 1
ATOM 659 N N . MET A 1 85 ? 5.515 9.960 -10.255 1.00 98.06 85 MET A N 1
ATOM 660 C CA . MET A 1 85 ? 4.322 10.690 -9.826 1.00 98.06 85 MET A CA 1
ATOM 661 C C . MET A 1 85 ? 3.203 9.745 -9.377 1.00 98.06 85 MET A C 1
ATOM 663 O O . MET A 1 85 ? 2.550 10.005 -8.363 1.00 98.06 85 MET A O 1
ATOM 667 N N . GLU A 1 86 ? 2.991 8.629 -10.079 1.00 97.00 86 GLU A N 1
ATOM 668 C CA . GLU A 1 86 ? 2.063 7.579 -9.639 1.00 97.00 86 GLU A CA 1
ATOM 669 C C . GLU A 1 86 ? 2.471 6.991 -8.284 1.00 97.00 86 GLU A C 1
ATOM 671 O O . GLU A 1 86 ? 1.632 6.882 -7.387 1.00 97.00 86 GLU A O 1
ATOM 676 N N . LEU A 1 87 ? 3.755 6.679 -8.099 1.00 98.00 87 LEU A N 1
ATOM 677 C CA . LEU A 1 87 ? 4.290 6.160 -6.844 1.00 98.00 87 LEU A CA 1
ATOM 678 C C . LEU A 1 87 ? 4.119 7.166 -5.699 1.00 98.00 87 LEU A C 1
ATOM 680 O O . LEU A 1 87 ? 3.695 6.789 -4.606 1.00 98.00 87 LEU A O 1
ATOM 684 N N . ALA A 1 88 ? 4.394 8.450 -5.938 1.00 97.94 88 ALA A N 1
ATOM 685 C CA . ALA A 1 88 ? 4.197 9.507 -4.950 1.00 97.94 88 ALA A CA 1
ATOM 686 C C . ALA A 1 88 ? 2.724 9.608 -4.520 1.00 97.94 88 ALA A C 1
ATOM 688 O O . ALA A 1 88 ? 2.426 9.644 -3.323 1.00 97.94 88 ALA A O 1
ATOM 689 N N . ARG A 1 89 ? 1.790 9.568 -5.481 1.00 97.94 89 ARG A N 1
ATOM 690 C CA . ARG A 1 89 ? 0.343 9.545 -5.206 1.00 97.94 89 ARG A CA 1
ATOM 691 C C . ARG A 1 89 ? -0.066 8.296 -4.424 1.00 97.94 89 ARG A C 1
ATOM 693 O O . ARG A 1 89 ? -0.809 8.412 -3.451 1.00 97.94 89 ARG A O 1
ATOM 700 N N . ALA A 1 90 ? 0.443 7.123 -4.801 1.00 97.31 90 ALA A N 1
ATOM 701 C CA . ALA A 1 90 ? 0.167 5.869 -4.106 1.00 97.31 90 ALA A CA 1
ATOM 702 C C . ALA A 1 90 ? 0.685 5.892 -2.658 1.00 97.31 90 ALA A C 1
ATOM 704 O O . ALA A 1 90 ? -0.025 5.473 -1.748 1.00 97.31 90 ALA A O 1
ATOM 705 N N . ARG A 1 91 ? 1.878 6.449 -2.414 1.00 98.06 91 ARG A N 1
ATOM 706 C CA . ARG A 1 91 ? 2.442 6.622 -1.064 1.00 98.06 91 ARG A CA 1
ATOM 707 C C . ARG A 1 91 ? 1.629 7.590 -0.212 1.00 98.06 91 ARG A C 1
ATOM 709 O O . ARG A 1 91 ? 1.358 7.288 0.949 1.00 98.06 91 ARG A O 1
ATOM 716 N N . ALA A 1 92 ? 1.196 8.713 -0.782 1.00 98.31 92 ALA A N 1
ATOM 717 C CA . ALA A 1 92 ? 0.324 9.658 -0.087 1.00 98.31 92 ALA A CA 1
ATOM 718 C C . ALA A 1 92 ? -1.021 9.008 0.292 1.00 98.31 92 ALA A C 1
ATOM 720 O O . ALA A 1 92 ? -1.463 9.107 1.439 1.00 98.31 92 ALA A O 1
ATOM 721 N N . ALA A 1 93 ? -1.638 8.272 -0.637 1.00 97.44 93 ALA A N 1
ATOM 722 C CA . ALA A 1 93 ? -2.869 7.529 -0.377 1.00 97.44 93 ALA A CA 1
ATOM 723 C C . ALA A 1 93 ? -2.670 6.432 0.684 1.00 97.44 93 ALA A C 1
ATOM 725 O O . ALA A 1 93 ? -3.491 6.291 1.592 1.00 97.44 93 ALA A O 1
ATOM 726 N N . LEU A 1 94 ? -1.557 5.694 0.614 1.00 97.94 94 LEU A N 1
ATOM 727 C CA . LEU A 1 94 ? -1.190 4.673 1.591 1.00 97.94 94 LEU A CA 1
ATOM 728 C C . LEU A 1 94 ? -1.036 5.264 2.996 1.00 97.94 94 LEU A C 1
ATOM 730 O O . LEU A 1 94 ? -1.574 4.698 3.946 1.00 97.94 94 LEU A O 1
ATOM 734 N N . ALA A 1 95 ? -0.364 6.408 3.137 1.00 98.00 95 ALA A N 1
ATOM 735 C CA . ALA A 1 95 ? -0.235 7.103 4.417 1.00 98.00 95 ALA A CA 1
ATOM 736 C C . ALA A 1 95 ? -1.608 7.514 4.985 1.00 98.00 95 ALA A C 1
ATOM 738 O O . ALA A 1 95 ? -1.876 7.327 6.176 1.00 98.00 95 ALA A O 1
ATOM 739 N N . GLY A 1 96 ? -2.514 7.995 4.126 1.00 97.69 96 GLY A N 1
ATOM 740 C CA . GLY A 1 96 ? -3.898 8.291 4.501 1.00 97.69 96 GLY A CA 1
ATOM 741 C C . GLY A 1 96 ? -4.652 7.061 5.021 1.00 97.69 96 GLY A C 1
ATOM 742 O O . GLY A 1 96 ? -5.290 7.117 6.075 1.00 97.69 96 GLY A O 1
ATOM 743 N N . GLU A 1 97 ? -4.543 5.924 4.332 1.00 97.69 97 GLU A N 1
ATOM 744 C CA . GLU A 1 97 ? -5.162 4.669 4.775 1.00 97.69 97 GLU A CA 1
ATOM 745 C C . GLU A 1 97 ? -4.509 4.099 6.041 1.00 97.69 97 GLU A C 1
ATOM 747 O O . GLU A 1 97 ? -5.211 3.583 6.909 1.00 97.69 97 GLU A O 1
ATOM 752 N N . GLN A 1 98 ? -3.194 4.255 6.224 1.00 98.12 98 GLN A N 1
ATOM 753 C CA . GLN A 1 98 ? -2.515 3.890 7.472 1.00 98.12 98 GLN A CA 1
ATOM 754 C C . GLN A 1 98 ? -3.061 4.684 8.662 1.00 98.12 98 GLN A C 1
ATOM 756 O O . GLN A 1 98 ? -3.300 4.106 9.723 1.00 98.12 98 GLN A O 1
ATOM 761 N N . ALA A 1 99 ? -3.305 5.987 8.501 1.00 97.94 99 ALA A N 1
ATOM 762 C CA . ALA A 1 99 ? -3.896 6.809 9.554 1.00 97.94 99 ALA A CA 1
ATOM 763 C C . ALA A 1 99 ? -5.326 6.355 9.903 1.00 97.94 99 ALA A C 1
ATOM 765 O O . ALA A 1 99 ? -5.661 6.205 11.083 1.00 97.94 99 ALA A O 1
ATOM 766 N N . LYS A 1 100 ? -6.159 6.065 8.891 1.00 97.25 100 LYS A N 1
ATOM 767 C CA . LYS A 1 100 ? -7.515 5.517 9.087 1.00 97.25 100 LYS A CA 1
ATOM 768 C C . LYS A 1 100 ? -7.481 4.164 9.796 1.00 97.25 100 LYS A C 1
ATOM 770 O O . LYS A 1 100 ? -8.216 3.968 10.763 1.00 97.25 100 LYS A O 1
ATOM 775 N N . ALA A 1 101 ? -6.600 3.268 9.356 1.00 97.19 101 ALA A N 1
ATOM 776 C CA . ALA A 1 101 ? -6.389 1.959 9.957 1.00 97.19 101 ALA A CA 1
ATOM 777 C C . ALA A 1 101 ? -5.967 2.097 11.427 1.00 97.19 101 ALA A C 1
ATOM 779 O O . ALA A 1 101 ? -6.642 1.553 12.296 1.00 97.19 101 ALA A O 1
ATOM 780 N N . ARG A 1 102 ? -4.940 2.901 11.739 1.00 98.00 102 ARG A N 1
ATOM 781 C CA . ARG A 1 102 ? -4.509 3.162 13.127 1.00 98.00 102 ARG A CA 1
ATOM 782 C C . ARG A 1 102 ? -5.668 3.644 13.999 1.00 98.00 102 ARG A C 1
ATOM 784 O O . ARG A 1 102 ? -5.896 3.090 15.069 1.00 98.00 102 ARG A O 1
ATOM 791 N N . LYS A 1 103 ? -6.457 4.610 13.519 1.00 97.75 103 LYS A N 1
ATOM 792 C CA . LYS A 1 103 ? -7.630 5.120 14.246 1.00 97.75 103 LYS A CA 1
ATOM 793 C C . LYS A 1 103 ? -8.689 4.037 14.479 1.00 97.75 103 LYS A C 1
ATOM 795 O O . LYS A 1 103 ? -9.239 3.952 15.576 1.00 97.75 103 LYS A O 1
ATOM 800 N N . ALA A 1 104 ? -8.994 3.223 13.470 1.00 97.38 104 ALA A N 1
ATOM 801 C CA . ALA A 1 104 ? -9.961 2.133 13.590 1.00 97.38 104 ALA A CA 1
ATOM 802 C C . ALA A 1 104 ? -9.471 1.037 14.554 1.00 97.38 104 ALA A C 1
ATOM 804 O O . ALA A 1 104 ? -10.243 0.573 15.391 1.00 97.38 104 ALA A O 1
ATOM 805 N N . PHE A 1 105 ? -8.181 0.698 14.501 1.00 97.31 105 PHE A N 1
ATOM 806 C CA . PHE A 1 105 ? -7.536 -0.222 15.434 1.00 97.31 105 PHE A CA 1
ATOM 807 C C . PHE A 1 105 ? -7.644 0.275 16.877 1.00 97.31 105 PHE A C 1
ATOM 809 O O . PHE A 1 105 ? -8.163 -0.440 17.729 1.00 97.31 105 PHE A O 1
ATOM 816 N N . SER A 1 106 ? -7.249 1.524 17.151 1.00 97.50 106 SER A N 1
ATOM 817 C CA . SER A 1 106 ? -7.333 2.094 18.501 1.00 97.50 106 SER A CA 1
ATOM 818 C C . SER A 1 106 ? -8.763 2.086 19.048 1.00 97.50 106 SER A C 1
ATOM 820 O O . SER A 1 106 ? -8.968 1.777 20.219 1.00 97.50 106 SER A O 1
ATOM 822 N N . LYS A 1 107 ? -9.770 2.370 18.208 1.00 97.00 107 LYS A N 1
ATOM 823 C CA . LYS A 1 107 ? -11.186 2.283 18.604 1.00 97.00 107 LYS A CA 1
ATOM 824 C C . LYS A 1 107 ? -11.613 0.854 18.941 1.00 97.00 107 LYS A C 1
ATOM 826 O O . LYS A 1 107 ? -12.316 0.655 19.927 1.00 97.00 107 LYS A O 1
ATOM 831 N N . ARG A 1 108 ? -11.185 -0.131 18.146 1.00 97.06 108 ARG A N 1
ATOM 832 C CA . ARG A 1 108 ? -11.451 -1.553 18.399 1.00 97.06 108 ARG A CA 1
ATOM 833 C C . ARG A 1 108 ? -10.834 -2.011 19.719 1.00 97.06 108 ARG A C 1
ATOM 835 O O . ARG A 1 108 ? -11.515 -2.649 20.516 1.00 97.06 108 ARG A O 1
ATOM 842 N N . GLU A 1 109 ? -9.576 -1.662 19.972 1.00 97.50 109 GLU A N 1
ATOM 843 C CA . GLU A 1 109 ? -8.895 -2.027 21.220 1.00 97.50 109 GLU A CA 1
ATOM 844 C C . GLU A 1 109 ? -9.522 -1.332 22.437 1.00 97.50 109 GLU A C 1
ATOM 846 O O . GLU A 1 109 ? -9.732 -1.965 23.471 1.00 97.50 109 GLU A O 1
ATOM 851 N N . ALA A 1 110 ? -9.937 -0.068 22.303 1.00 96.25 110 ALA A N 1
ATOM 852 C CA . ALA A 1 110 ? -10.688 0.621 23.350 1.00 96.25 110 ALA A CA 1
ATOM 853 C C . ALA A 1 110 ? -12.032 -0.067 23.654 1.00 96.25 110 ALA A C 1
ATOM 855 O O . ALA A 1 110 ? -12.373 -0.253 24.822 1.00 96.25 110 ALA A O 1
ATOM 856 N N . ALA A 1 111 ? -12.779 -0.488 22.627 1.00 95.00 111 ALA A N 1
ATOM 857 C CA . ALA A 1 111 ? -14.043 -1.205 22.801 1.00 95.00 111 ALA A CA 1
ATOM 858 C C . ALA A 1 111 ? -13.851 -2.554 23.515 1.00 95.00 111 ALA A C 1
ATOM 860 O O . ALA A 1 111 ? -14.600 -2.864 24.444 1.00 95.00 111 ALA A O 1
ATOM 861 N N . LYS A 1 112 ? -12.816 -3.321 23.144 1.00 94.38 112 LYS A N 1
ATOM 862 C CA . LYS A 1 112 ? -12.452 -4.571 23.833 1.00 94.38 112 LYS A CA 1
ATOM 863 C C . LYS A 1 112 ? -12.129 -4.330 25.306 1.00 94.38 112 LYS A C 1
ATOM 865 O O . LYS A 1 112 ? -12.721 -4.974 26.168 1.00 94.38 112 LYS A O 1
ATOM 870 N N . LYS A 1 113 ? -11.269 -3.349 25.597 1.00 95.69 113 LYS A N 1
ATOM 871 C CA . LYS A 1 113 ? -10.865 -3.015 26.969 1.00 95.69 113 LYS A CA 1
ATOM 872 C C . LYS A 1 113 ? -12.052 -2.579 27.831 1.00 95.69 113 LYS A C 1
ATOM 874 O O . LYS A 1 113 ? -12.164 -2.981 28.985 1.00 95.69 113 LYS A O 1
ATOM 879 N N . LEU A 1 114 ? -12.976 -1.788 27.279 1.00 93.44 114 LEU A N 1
ATOM 880 C CA . LEU A 1 114 ? -14.208 -1.409 27.982 1.00 93.44 114 LEU A CA 1
ATOM 881 C C . LEU A 1 114 ? -15.077 -2.628 28.321 1.00 93.44 114 LEU A C 1
ATOM 883 O O . LEU A 1 114 ? -15.615 -2.710 29.426 1.00 93.44 114 LEU A O 1
ATOM 887 N N . GLN A 1 115 ? -15.189 -3.580 27.394 1.00 92.31 115 GLN A N 1
ATOM 888 C CA . GLN A 1 115 ? -15.941 -4.812 27.609 1.00 92.31 115 GLN A CA 1
ATOM 889 C C . GLN A 1 115 ? -15.295 -5.699 28.688 1.00 92.31 115 GLN A C 1
ATOM 891 O O . GLN A 1 115 ? -16.005 -6.293 29.499 1.00 92.31 115 GLN A O 1
ATOM 896 N N . GLU A 1 116 ? -13.965 -5.788 28.720 1.00 93.38 116 GLU A N 1
ATOM 897 C CA . GLU A 1 116 ? -13.212 -6.508 29.757 1.00 93.38 116 GLU A CA 1
ATOM 898 C C . GLU A 1 116 ? -13.436 -5.894 31.141 1.00 93.38 116 GLU A C 1
ATOM 900 O O . GLU A 1 116 ? -13.834 -6.603 32.066 1.00 93.38 116 GLU A O 1
ATOM 905 N N . ILE A 1 117 ? -13.313 -4.569 31.258 1.00 93.62 117 ILE A N 1
ATOM 906 C CA . ILE A 1 117 ? -13.571 -3.844 32.509 1.00 93.62 117 ILE A CA 1
ATOM 907 C C . ILE A 1 117 ? -15.012 -4.073 32.993 1.00 93.62 117 ILE A C 1
ATOM 909 O O . ILE A 1 117 ? -15.242 -4.260 34.189 1.00 93.62 117 ILE A O 1
ATOM 913 N N . ASP A 1 118 ? -16.007 -4.072 32.097 1.00 90.88 118 ASP A N 1
ATOM 914 C CA . ASP A 1 118 ? -17.397 -4.341 32.489 1.00 90.88 118 ASP A CA 1
ATOM 915 C C . ASP A 1 118 ? -17.590 -5.788 32.970 1.00 90.88 118 ASP A C 1
ATOM 917 O O . ASP A 1 118 ? -18.272 -6.013 33.973 1.00 90.88 118 ASP A O 1
ATOM 921 N N . LYS A 1 119 ? -16.948 -6.767 32.317 1.00 90.69 119 LYS A N 1
ATOM 922 C CA . LYS A 1 119 ? -16.956 -8.173 32.756 1.00 90.69 119 LYS A CA 1
ATOM 923 C C . LYS A 1 119 ? -16.332 -8.331 34.142 1.00 90.69 119 LYS A C 1
ATOM 925 O O . LYS A 1 119 ? -16.916 -9.002 34.989 1.00 90.69 119 LYS A O 1
ATOM 930 N N . GLU A 1 120 ? -15.191 -7.697 34.396 1.00 93.00 120 GLU A N 1
ATOM 931 C CA . GLU A 1 120 ? -14.529 -7.720 35.706 1.00 93.00 120 GLU A CA 1
ATOM 932 C C . GLU A 1 120 ? -15.391 -7.091 36.801 1.00 93.00 120 GLU A C 1
ATOM 934 O O . GLU A 1 120 ? -15.558 -7.679 37.868 1.00 93.00 120 GLU A O 1
ATOM 939 N N . ARG A 1 121 ? -16.003 -5.931 36.531 1.00 90.50 121 ARG A N 1
ATOM 940 C CA . ARG A 1 121 ? -16.915 -5.273 37.482 1.00 90.50 121 ARG A CA 1
ATOM 941 C C . ARG A 1 121 ? -18.120 -6.145 37.821 1.00 90.50 121 ARG A C 1
ATOM 943 O O . ARG A 1 121 ? -18.524 -6.183 38.978 1.00 90.50 121 ARG A O 1
ATOM 950 N N . ARG A 1 122 ? -18.687 -6.856 36.840 1.00 88.25 122 ARG A N 1
ATOM 951 C CA . ARG A 1 122 ? -19.781 -7.813 37.083 1.00 88.25 122 ARG A CA 1
ATOM 952 C C . ARG A 1 122 ? -19.322 -8.999 37.927 1.00 88.25 122 ARG A C 1
ATOM 954 O O . ARG A 1 122 ? -20.050 -9.383 38.8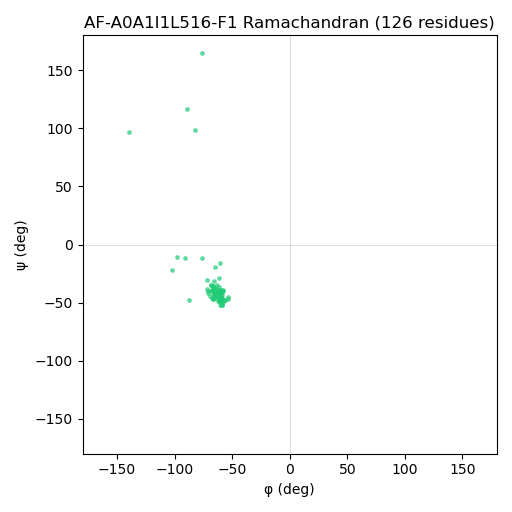28 1.00 88.25 122 ARG A O 1
ATOM 961 N N . ARG A 1 123 ? -18.128 -9.547 37.667 1.00 90.38 123 ARG A N 1
ATOM 962 C CA . ARG A 1 123 ? -17.559 -10.648 38.465 1.00 90.38 123 ARG A CA 1
ATOM 963 C C . ARG A 1 123 ? -17.356 -10.249 39.925 1.00 90.38 123 ARG A C 1
ATOM 965 O O . ARG A 1 123 ? -17.751 -11.008 40.795 1.00 90.38 123 ARG A O 1
ATOM 972 N N . ARG A 1 124 ? -16.801 -9.059 40.187 1.00 91.06 124 ARG A N 1
ATOM 973 C CA . ARG A 1 124 ? -16.604 -8.554 41.559 1.00 91.06 124 ARG A CA 1
ATOM 974 C C . ARG A 1 124 ? -17.928 -8.403 42.312 1.00 91.06 124 ARG A C 1
ATOM 976 O O . ARG A 1 124 ? -18.045 -8.912 43.409 1.00 91.06 124 ARG A O 1
ATOM 983 N N . ARG A 1 125 ? -18.948 -7.820 41.673 1.00 87.75 125 ARG A N 1
ATOM 984 C CA . ARG A 1 125 ? -20.293 -7.659 42.262 1.00 87.75 125 ARG A CA 1
ATOM 985 C C . ARG A 1 125 ? -21.046 -8.963 42.536 1.00 87.75 125 ARG A C 1
ATOM 987 O O . ARG A 1 125 ? -22.046 -8.921 43.229 1.00 87.75 125 ARG A O 1
ATOM 994 N N . LEU A 1 126 ? -20.659 -10.069 41.900 1.00 82.31 126 LEU A N 1
ATOM 995 C CA . LEU A 1 126 ? -21.259 -11.389 42.135 1.00 82.31 126 LEU A CA 1
ATOM 996 C C . LEU A 1 126 ? -20.520 -12.178 43.226 1.00 82.31 126 LEU A C 1
ATOM 998 O O . LEU A 1 126 ? -20.995 -13.237 43.619 1.00 82.31 126 LEU A O 1
ATOM 1002 N N . ALA A 1 127 ? -19.340 -11.710 43.639 1.00 83.62 127 ALA A N 1
ATOM 1003 C CA . ALA A 1 127 ? -18.528 -12.317 44.688 1.00 83.62 127 ALA A CA 1
ATOM 1004 C C . ALA A 1 127 ? -18.719 -11.637 46.059 1.00 83.62 127 ALA A C 1
ATOM 1006 O O . ALA A 1 127 ? -18.226 -12.161 47.055 1.00 83.62 127 ALA A O 1
ATOM 1007 N N . GLU A 1 128 ? -19.395 -10.485 46.082 1.00 72.25 128 GLU A N 1
ATOM 1008 C CA . GLU A 1 128 ? -19.881 -9.760 47.267 1.00 72.25 128 GLU A CA 1
ATOM 1009 C C . GLU A 1 128 ? -21.324 -10.179 47.573 1.00 72.25 128 GLU A C 1
ATOM 1011 O O . GLU A 1 128 ? -21.639 -10.342 48.772 1.00 72.25 128 GLU A O 1
#

Radius of gyration: 27.85 Å; Cα contacts (8 Å, |Δi|>4): 56; chains: 1; bounding box: 61×23×84 Å

Organism: NCBI:txid441112

Solvent-accessible surface area (backbone atoms only — not comparable to full-atom values): 6649 Å² total; per-residue (Å²): 131,70,62,67,58,51,52,51,46,52,51,48,38,53,55,26,49,52,48,28,52,54,27,48,51,53,30,51,54,29,51,49,50,29,51,52,35,51,48,53,52,50,53,51,52,49,51,51,49,55,55,50,54,54,55,72,69,40,94,74,76,51,75,66,58,54,52,52,51,49,54,51,49,54,50,51,50,54,50,49,55,53,41,50,53,50,30,51,51,27,48,54,52,28,53,53,29,48,54,50,26,52,55,26,44,54,50,32,53,50,42,51,52,52,47,51,52,52,52,52,56,52,52,55,67,72,75,110

Sequence (128 aa):
MTENRKQDFERLKAVTEVAWAAASQGLRRQAALERAASAKLQDLAQARRRSLDGLVAADQSDTAMISAASGWMIWAERERERLNMELARARAALAGEQAKARKAFSKREAAKKLQEIDKERRRRRLAE

Mean predicted aligned error: 5.62 Å